Pro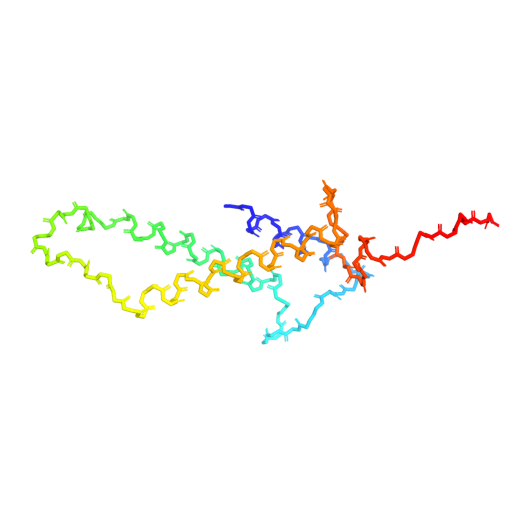tein AF-A0A4R3M9J5-F1 (af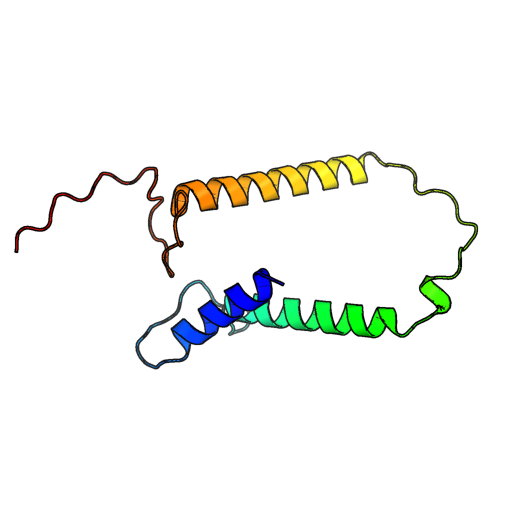db_monomer)

Foldseek 3Di:
DVQLVLLVVLCVQPVDPPSDHADDDDPNHHVSVVSNVVVVVVVVVVVVVVVDPVVVPPDPDDDDDCDPVNVVVVVVVVVVVVVVVVQVCQQAVPHDHDSHTPDRPNPDDDDDPDDD

Organism: NCBI:txid747076

Secondary structure (DSSP, 8-state):
-HHHHHHHHHHHHSSSTTS---S-EETTEEHHHHHHHHHHHHHHHHHHHHT-GGGGS----PPPP--HHHHHHHHHHHHHHHHHHHHHHHHHTTSPPPSS--S-TTTSPPPPP---

Sequence (116 aa):
MSGGTAALRQIALHVVPGTGTYGDTFLGLHFYSWAFIVFGLIIAGSALMLLFERQFEVAPGPRPRLTGLALVSFWLFALRALGNGLSTLAECELGLCPDNPTEYQLFAPTPAPASD

Solvent-accessible surface area (backbone atoms only — not comparable to full-atom values): 7237 Å² total; per-residue (Å²): 115,70,64,42,55,52,19,49,50,55,49,62,62,45,69,50,92,87,63,62,82,77,78,67,64,57,97,88,38,36,59,47,59,49,48,32,51,52,47,51,50,51,53,51,50,51,54,57,55,69,72,45,71,73,78,75,55,86,71,96,64,84,78,85,74,91,43,73,67,56,54,51,52,50,52,52,51,51,51,51,51,51,51,53,50,52,50,48,36,34,42,26,58,93,60,82,62,69,97,76,76,90,64,43,56,75,77,50,78,79,78,74,81,82,77,132

InterPro domains:
  IPR023380 DsbB-like superfamily [SSF158442] (3-50)

pLDDT: mean 84.13, std 11.46, range [44.66, 97.25]

Radius of gyration: 20.83 Å; Cα contacts (8 Å, |Δi|>4): 54; chains: 1; bounding box: 55×32×60 Å

Mean predicted aligned error: 9.82 Å

Structure (mmCIF, N/CA/C/O backbone):
data_AF-A0A4R3M9J5-F1
#
_entry.id   AF-A0A4R3M9J5-F1
#
loop_
_atom_site.group_PDB
_atom_site.id
_atom_site.type_symbol
_atom_site.label_atom_id
_atom_site.label_alt_id
_atom_site.label_comp_id
_atom_site.label_asym_id
_atom_site.label_entity_id
_atom_site.label_seq_id
_atom_site.pdbx_PDB_ins_code
_atom_site.Cartn_x
_atom_site.Cartn_y
_atom_site.Cartn_z
_atom_site.occupancy
_atom_site.B_iso_or_equiv
_atom_site.auth_seq_id
_atom_site.auth_comp_id
_atom_site.auth_asym_id
_atom_site.auth_atom_id
_atom_site.pdbx_PDB_model_num
ATOM 1 N N . MET A 1 1 ? -7.602 6.577 -2.585 1.00 58.94 1 MET A N 1
ATOM 2 C CA . MET A 1 1 ? -7.983 6.169 -3.960 1.00 58.94 1 MET A CA 1
ATOM 3 C C . MET A 1 1 ? -6.791 6.042 -4.911 1.00 58.94 1 MET A C 1
ATOM 5 O O . MET A 1 1 ? -6.911 5.314 -5.884 1.00 58.94 1 MET A O 1
ATOM 9 N N . SER A 1 2 ? -5.633 6.645 -4.609 1.00 79.25 2 SER A N 1
ATOM 10 C CA . SER A 1 2 ? -4.401 6.538 -5.414 1.00 79.25 2 SER A CA 1
ATOM 11 C C . SER A 1 2 ? -3.876 5.106 -5.617 1.00 79.25 2 SER A C 1
ATOM 13 O O . SER A 1 2 ? -3.318 4.800 -6.667 1.00 79.25 2 SER A O 1
ATOM 15 N N . GLY A 1 3 ? -4.076 4.207 -4.645 1.00 84.50 3 GLY A N 1
ATOM 16 C CA . GLY A 1 3 ? -3.603 2.820 -4.743 1.00 84.50 3 GLY A CA 1
ATOM 17 C C . GLY A 1 3 ? -4.314 1.990 -5.820 1.00 84.50 3 GLY A C 1
ATOM 18 O O . GLY A 1 3 ? -3.660 1.308 -6.603 1.00 84.50 3 GLY A O 1
ATOM 19 N N . GLY A 1 4 ? -5.644 2.096 -5.917 1.00 89.06 4 GLY A N 1
ATOM 20 C CA . GLY A 1 4 ? -6.419 1.378 -6.936 1.00 89.06 4 GLY A CA 1
ATOM 21 C C . GLY A 1 4 ? -6.102 1.852 -8.356 1.00 89.06 4 GLY A C 1
ATOM 22 O O . GLY A 1 4 ? -5.969 1.035 -9.262 1.00 89.06 4 GLY A O 1
ATOM 23 N N . THR A 1 5 ? -5.900 3.160 -8.545 1.00 90.19 5 THR A N 1
ATOM 24 C CA . THR A 1 5 ? -5.498 3.727 -9.840 1.00 90.19 5 THR A CA 1
ATOM 25 C C . THR A 1 5 ? -4.087 3.303 -10.247 1.00 90.19 5 THR A C 1
ATOM 27 O O . THR A 1 5 ? -3.859 3.012 -11.417 1.00 90.19 5 THR A O 1
ATOM 30 N N . ALA A 1 6 ? -3.151 3.211 -9.296 1.00 88.81 6 ALA A N 1
ATOM 31 C CA . ALA A 1 6 ? -1.797 2.723 -9.563 1.00 88.81 6 ALA A CA 1
ATOM 32 C C . ALA A 1 6 ? -1.795 1.239 -9.971 1.00 88.81 6 ALA A C 1
ATOM 34 O O . ALA A 1 6 ? -1.144 0.868 -10.947 1.00 88.81 6 ALA A O 1
ATOM 35 N N . ALA A 1 7 ? -2.582 0.408 -9.280 1.00 91.31 7 ALA A N 1
ATOM 36 C CA . ALA A 1 7 ? -2.764 -0.996 -9.636 1.00 91.31 7 ALA A CA 1
ATOM 37 C C . ALA A 1 7 ? -3.406 -1.154 -11.025 1.00 91.31 7 ALA A C 1
ATOM 39 O O . ALA A 1 7 ? -2.915 -1.920 -11.849 1.00 91.31 7 ALA A O 1
ATOM 40 N N . LEU A 1 8 ? -4.452 -0.376 -11.323 1.00 92.31 8 LEU A N 1
ATOM 41 C CA . LEU A 1 8 ? -5.111 -0.395 -12.630 1.00 92.31 8 LEU A CA 1
ATOM 42 C C . LEU A 1 8 ? -4.168 0.025 -13.766 1.00 92.31 8 LEU A C 1
ATOM 44 O O . LEU A 1 8 ? -4.188 -0.593 -14.826 1.00 92.31 8 LEU A O 1
ATOM 48 N N . ARG A 1 9 ? -3.314 1.033 -13.543 1.00 91.25 9 ARG A N 1
ATOM 49 C CA . ARG A 1 9 ? -2.271 1.426 -14.501 1.00 91.25 9 ARG A CA 1
ATOM 50 C C . ARG A 1 9 ? -1.332 0.259 -14.806 1.00 91.25 9 ARG A C 1
ATOM 52 O O . ARG A 1 9 ? -1.069 -0.006 -15.971 1.00 91.25 9 ARG A O 1
ATOM 59 N N . GLN A 1 10 ? -0.873 -0.457 -13.782 1.00 90.50 10 GLN A N 1
ATOM 60 C CA . GLN A 1 10 ? 0.002 -1.622 -13.953 1.00 90.50 10 GLN A CA 1
ATOM 61 C C . GLN A 1 10 ? -0.675 -2.768 -14.718 1.00 90.50 10 GLN A C 1
ATOM 63 O O . GLN A 1 10 ? -0.051 -3.361 -15.597 1.00 90.50 10 GLN A O 1
ATOM 68 N N . ILE A 1 11 ? -1.965 -3.024 -14.464 1.00 92.06 11 ILE A N 1
ATOM 69 C CA . ILE A 1 11 ? -2.761 -3.975 -15.261 1.00 92.06 11 ILE A CA 1
ATOM 70 C C . ILE A 1 11 ? -2.820 -3.522 -16.725 1.00 92.06 11 ILE A C 1
ATOM 72 O O . ILE A 1 11 ? -2.568 -4.316 -17.627 1.00 92.06 11 ILE A O 1
ATOM 76 N N . ALA A 1 12 ? -3.132 -2.247 -16.969 1.00 89.94 12 ALA A N 1
ATOM 77 C CA . ALA A 1 12 ? -3.273 -1.700 -18.316 1.00 89.94 12 ALA A CA 1
ATOM 78 C C . ALA A 1 12 ? -1.963 -1.744 -19.121 1.00 89.94 12 ALA A C 1
ATOM 80 O O . ALA A 1 12 ? -2.005 -1.929 -20.332 1.00 89.94 12 ALA A O 1
ATOM 81 N N . LEU A 1 13 ? -0.808 -1.618 -18.463 1.00 88.44 13 LEU A N 1
ATOM 82 C CA . LEU A 1 13 ? 0.503 -1.729 -19.110 1.00 88.44 13 LEU A CA 1
ATOM 83 C C . LEU A 1 13 ? 0.839 -3.159 -19.553 1.00 88.44 13 LEU A C 1
ATOM 85 O O . LEU A 1 13 ? 1.549 -3.330 -20.537 1.00 88.44 13 LEU A O 1
ATOM 89 N N . HIS A 1 14 ? 0.307 -4.173 -18.867 1.00 87.12 14 HIS A N 1
ATOM 90 C CA . HIS A 1 14 ? 0.625 -5.583 -19.119 1.00 87.12 14 HIS A CA 1
ATOM 91 C C . HIS A 1 14 ? -0.522 -6.374 -19.771 1.00 87.12 14 HIS A C 1
ATOM 93 O O . HIS A 1 14 ? -0.458 -7.596 -19.875 1.00 87.12 14 HIS A O 1
ATOM 99 N N . VAL A 1 15 ? -1.584 -5.694 -20.221 1.00 87.12 15 VAL A N 1
ATOM 100 C CA . VAL A 1 15 ? -2.703 -6.331 -20.939 1.00 87.12 15 VAL A CA 1
ATOM 101 C C . VAL A 1 15 ? -2.389 -6.563 -22.422 1.00 87.12 15 VAL A C 1
ATOM 103 O O . VAL A 1 15 ? -2.995 -7.425 -23.058 1.00 87.12 15 VAL A O 1
ATOM 106 N N . VAL A 1 16 ? -1.461 -5.784 -22.988 1.00 84.50 16 VAL A N 1
ATOM 107 C CA . VAL A 1 16 ? -1.100 -5.856 -24.408 1.00 84.50 16 VAL A CA 1
ATOM 108 C C . VAL A 1 16 ? -0.147 -7.038 -24.634 1.00 84.50 16 VAL A C 1
ATOM 110 O O . VAL A 1 16 ? 0.868 -7.150 -23.949 1.00 84.50 16 VAL A O 1
ATOM 113 N N . PRO A 1 17 ? -0.419 -7.931 -25.602 1.00 74.38 17 PRO A N 1
ATOM 114 C CA . PRO A 1 17 ? 0.464 -9.060 -25.873 1.00 74.38 17 PRO A CA 1
ATOM 115 C C . PRO A 1 17 ? 1.857 -8.580 -26.307 1.00 74.38 17 PRO A C 1
ATOM 117 O O . PRO A 1 17 ? 1.987 -7.759 -27.211 1.00 74.38 17 PRO A O 1
ATOM 120 N N . GLY A 1 18 ? 2.899 -9.116 -25.664 1.00 75.38 18 GLY A N 1
ATOM 121 C CA . GLY A 1 18 ? 4.304 -8.793 -25.949 1.00 75.38 18 GLY A CA 1
ATOM 122 C C . GLY A 1 18 ? 4.983 -7.850 -24.948 1.00 75.38 18 GLY A C 1
ATOM 123 O O . GLY A 1 18 ? 6.199 -7.706 -25.010 1.00 75.38 18 GLY A O 1
ATOM 124 N N . THR A 1 19 ? 4.254 -7.264 -23.991 1.00 76.75 19 THR A N 1
ATOM 125 C CA . THR A 1 19 ? 4.826 -6.370 -22.960 1.00 76.75 19 THR A CA 1
ATOM 126 C C . THR A 1 19 ? 5.439 -7.110 -21.764 1.00 76.75 19 THR A C 1
ATOM 128 O O . THR A 1 19 ? 6.031 -6.484 -20.890 1.00 76.75 19 THR A O 1
ATOM 131 N N . GLY A 1 20 ? 5.310 -8.440 -21.710 1.00 83.31 20 GLY A N 1
ATOM 132 C CA . GLY A 1 20 ? 5.805 -9.262 -20.604 1.00 83.31 20 GLY A CA 1
ATOM 133 C C . GLY A 1 20 ? 4.976 -9.108 -19.326 1.00 83.31 20 GLY A C 1
ATOM 134 O O . GLY A 1 20 ? 3.802 -8.748 -19.377 1.00 83.31 20 GLY A O 1
ATOM 135 N N . THR A 1 21 ? 5.582 -9.413 -18.178 1.00 84.81 21 THR A N 1
ATOM 136 C CA . THR A 1 21 ? 4.962 -9.300 -16.849 1.00 84.81 21 THR A CA 1
ATOM 137 C C . THR A 1 21 ? 5.991 -8.858 -15.817 1.00 84.81 21 THR A C 1
ATOM 139 O O . THR A 1 21 ? 7.143 -9.285 -15.894 1.00 84.81 21 THR A O 1
ATOM 142 N N . TYR A 1 22 ? 5.566 -8.090 -14.815 1.00 83.50 22 TYR A N 1
ATOM 143 C CA . TYR A 1 22 ? 6.420 -7.665 -13.707 1.00 83.50 22 TYR A CA 1
ATOM 144 C C . TYR A 1 22 ? 6.013 -8.299 -12.372 1.00 83.50 22 TYR A C 1
ATOM 146 O O . TYR A 1 22 ? 4.838 -8.282 -11.989 1.00 83.50 22 TYR A O 1
ATOM 154 N N . GLY A 1 23 ? 7.012 -8.823 -11.657 1.00 83.94 23 GLY A N 1
ATOM 155 C CA . GLY A 1 23 ? 6.868 -9.459 -10.349 1.00 83.94 23 GLY A CA 1
ATOM 156 C C . GLY A 1 23 ? 6.296 -10.879 -10.390 1.00 83.94 23 GLY A C 1
ATOM 157 O O . GLY A 1 23 ? 5.696 -11.313 -11.375 1.00 83.94 23 GLY A O 1
ATOM 158 N N . ASP A 1 24 ? 6.466 -11.596 -9.280 1.00 88.19 24 ASP A N 1
ATOM 159 C CA . ASP A 1 24 ? 5.969 -12.963 -9.137 1.00 88.19 24 ASP A CA 1
ATOM 160 C C . ASP A 1 24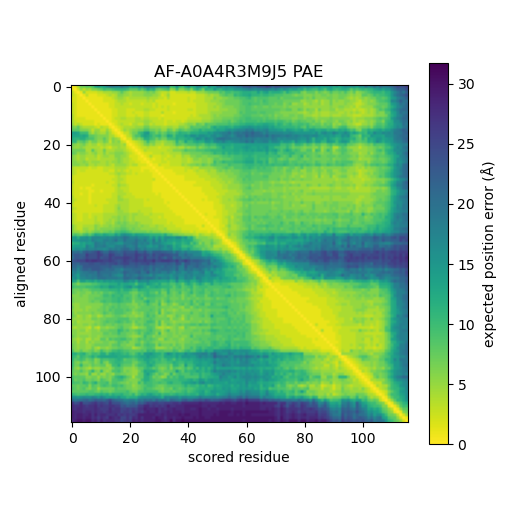 ? 4.439 -13.032 -9.092 1.00 88.19 24 ASP A C 1
ATOM 162 O O . ASP A 1 24 ? 3.730 -12.069 -8.768 1.00 88.19 24 ASP A O 1
ATOM 166 N N . THR A 1 25 ? 3.925 -14.219 -9.409 1.00 91.44 25 THR A N 1
ATOM 167 C CA . THR A 1 25 ? 2.503 -14.527 -9.281 1.00 91.44 25 THR A CA 1
ATOM 168 C C . THR A 1 25 ? 2.213 -15.184 -7.940 1.00 91.44 25 THR A C 1
ATOM 170 O O . THR A 1 25 ? 2.964 -16.020 -7.441 1.00 91.44 25 THR A O 1
ATOM 173 N N . PHE A 1 26 ? 1.068 -14.836 -7.369 1.00 92.12 26 PHE A N 1
ATOM 174 C CA . PHE A 1 26 ? 0.488 -15.511 -6.223 1.00 92.12 26 PHE A CA 1
ATOM 175 C C . PHE A 1 26 ? -0.869 -16.075 -6.639 1.00 92.12 26 PHE A C 1
ATOM 177 O O . PHE A 1 26 ? -1.733 -15.338 -7.113 1.00 92.12 26 PHE A O 1
ATOM 184 N N . LEU A 1 27 ? -1.051 -17.392 -6.503 1.00 92.56 27 LEU A N 1
ATOM 185 C CA . LEU A 1 27 ? -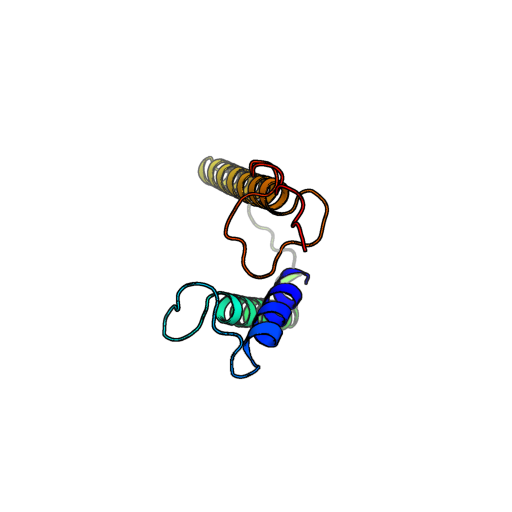2.268 -18.097 -6.938 1.00 92.56 27 LEU A CA 1
ATOM 186 C C . LEU A 1 27 ? -2.646 -17.818 -8.411 1.00 92.56 27 LEU A C 1
ATOM 188 O O . LEU A 1 27 ? -3.819 -17.696 -8.749 1.00 92.56 27 LEU A O 1
ATOM 192 N N . GLY A 1 28 ? -1.643 -17.690 -9.286 1.00 90.88 28 GLY A N 1
ATOM 193 C CA . GLY A 1 28 ? -1.841 -17.461 -10.722 1.00 90.88 28 GLY A CA 1
ATOM 194 C C . GLY A 1 28 ? -2.141 -16.013 -11.127 1.00 90.88 28 GLY A C 1
ATOM 195 O O . GLY A 1 28 ? -2.353 -15.759 -12.308 1.00 90.88 28 GLY A O 1
ATOM 196 N N . LEU A 1 29 ? -2.133 -15.057 -10.190 1.00 90.88 29 LEU A N 1
ATOM 197 C CA . LEU A 1 29 ? -2.293 -13.626 -10.473 1.00 90.88 29 LEU A CA 1
ATOM 198 C C . LEU A 1 29 ? -1.092 -12.833 -9.954 1.00 90.88 29 LEU A C 1
ATOM 200 O O . LEU A 1 29 ? -0.579 -13.105 -8.870 1.00 90.88 29 LEU A O 1
ATOM 204 N N . HIS A 1 30 ? -0.662 -11.816 -10.697 1.00 92.56 30 HIS A N 1
ATOM 205 C CA . HIS A 1 30 ? 0.377 -10.896 -10.229 1.00 92.56 30 HIS A CA 1
ATOM 206 C C . HIS A 1 30 ? -0.117 -10.029 -9.064 1.00 92.56 30 HIS A C 1
ATOM 208 O O . HIS A 1 30 ? -1.315 -9.761 -8.916 1.00 92.56 30 HIS A O 1
ATOM 214 N N . PHE A 1 31 ? 0.818 -9.535 -8.251 1.00 91.69 31 PHE A N 1
ATOM 215 C CA . PHE A 1 31 ? 0.499 -8.705 -7.086 1.00 91.69 31 PHE A CA 1
ATOM 216 C C . PHE A 1 31 ? -0.255 -7.415 -7.429 1.00 91.69 31 PHE A C 1
ATOM 218 O O . PHE A 1 31 ? -1.097 -6.990 -6.641 1.00 91.69 31 PHE A O 1
ATOM 225 N N . TYR A 1 32 ? -0.026 -6.818 -8.603 1.00 91.25 32 TYR A N 1
ATOM 226 C CA . TYR A 1 32 ? -0.787 -5.642 -9.037 1.00 91.25 32 TYR A CA 1
ATOM 227 C C . TYR A 1 32 ? -2.277 -5.968 -9.267 1.00 91.25 32 TYR A C 1
ATOM 229 O O . TYR A 1 32 ? -3.144 -5.161 -8.929 1.00 91.25 32 TYR A O 1
ATOM 237 N N . SER A 1 33 ? -2.603 -7.174 -9.745 1.00 93.38 33 SER A N 1
ATOM 238 C CA . SER A 1 33 ? -3.988 -7.639 -9.901 1.00 93.38 33 SER A CA 1
ATOM 239 C C . SER A 1 33 ? -4.635 -7.907 -8.546 1.00 93.38 33 SER A C 1
ATOM 241 O O . SER A 1 33 ? -5.765 -7.485 -8.298 1.00 93.38 33 SER A O 1
ATOM 243 N N . TRP A 1 34 ? -3.899 -8.537 -7.628 1.00 95.50 34 TRP A N 1
ATOM 244 C CA . TRP A 1 34 ? -4.353 -8.723 -6.249 1.00 95.50 34 TRP A CA 1
ATOM 245 C C . TRP A 1 34 ? -4.609 -7.399 -5.536 1.00 95.50 34 TRP A C 1
ATOM 247 O O . TRP A 1 34 ? -5.644 -7.249 -4.889 1.00 95.50 34 TRP A O 1
ATOM 257 N N . ALA A 1 35 ? -3.713 -6.422 -5.685 1.00 92.88 35 ALA A N 1
ATOM 258 C CA . ALA A 1 35 ? -3.887 -5.095 -5.110 1.00 92.88 35 ALA A CA 1
ATOM 259 C C . ALA A 1 35 ? -5.190 -4.449 -5.601 1.00 92.88 35 ALA A C 1
ATOM 261 O O . ALA A 1 35 ? -5.960 -3.933 -4.789 1.00 92.88 35 ALA A O 1
ATOM 262 N N . PHE A 1 36 ? -5.483 -4.535 -6.903 1.00 94.31 36 PHE A N 1
ATOM 263 C CA . PHE A 1 36 ? -6.728 -4.016 -7.469 1.00 94.31 36 PHE A CA 1
ATOM 264 C C . PHE A 1 36 ? -7.973 -4.700 -6.877 1.00 94.31 36 PHE A C 1
ATOM 266 O O . PHE A 1 36 ? -8.905 -4.013 -6.455 1.00 94.31 36 PHE A O 1
ATOM 273 N N . ILE A 1 37 ? -7.964 -6.033 -6.766 1.00 95.38 37 ILE A N 1
ATOM 274 C CA . ILE A 1 37 ? -9.061 -6.808 -6.161 1.00 95.38 37 ILE A CA 1
ATOM 275 C C . ILE A 1 37 ? -9.277 -6.399 -4.700 1.00 95.38 37 ILE A C 1
ATOM 277 O O . ILE A 1 37 ? -10.402 -6.095 -4.306 1.00 95.38 37 ILE A O 1
ATOM 281 N N . VAL A 1 38 ? -8.212 -6.350 -3.897 1.00 95.50 38 VAL A N 1
ATOM 282 C CA . VAL A 1 38 ? -8.294 -6.002 -2.470 1.00 95.50 38 VAL A CA 1
ATOM 283 C C . VAL A 1 38 ? -8.815 -4.578 -2.280 1.00 95.50 38 VAL A C 1
ATOM 285 O O . VAL A 1 38 ? -9.690 -4.367 -1.442 1.00 95.50 38 VAL A O 1
ATOM 288 N N . PHE A 1 39 ? -8.360 -3.606 -3.080 1.00 94.19 39 PHE A N 1
ATOM 289 C CA . PHE A 1 39 ? -8.925 -2.254 -3.042 1.00 94.19 39 PHE A CA 1
ATOM 290 C C . PHE A 1 39 ? -10.422 -2.249 -3.366 1.00 94.19 39 PHE A C 1
ATOM 292 O O . PHE A 1 39 ? -11.185 -1.586 -2.662 1.00 94.19 39 PHE A O 1
ATOM 299 N N . GLY A 1 40 ? -10.854 -3.009 -4.376 1.00 94.81 40 GLY A N 1
ATOM 300 C CA . GLY A 1 40 ? -12.269 -3.167 -4.711 1.00 94.81 40 GLY A CA 1
ATOM 301 C C . GLY A 1 40 ? -13.088 -3.753 -3.558 1.00 94.81 40 GLY A C 1
ATOM 302 O O . GLY A 1 40 ? -14.133 -3.205 -3.207 1.00 94.81 40 GLY A O 1
ATOM 303 N N . LEU A 1 41 ? -12.588 -4.812 -2.914 1.00 96.25 41 LEU A N 1
ATOM 304 C CA . LEU A 1 41 ? -13.243 -5.447 -1.765 1.00 96.25 41 LEU A CA 1
ATOM 305 C C . LEU A 1 41 ? -13.340 -4.510 -0.558 1.00 96.25 41 LEU A C 1
ATOM 307 O O . LEU A 1 41 ? -14.381 -4.477 0.092 1.00 96.25 41 LEU A O 1
ATOM 311 N N . ILE A 1 42 ? -12.296 -3.727 -0.271 1.00 94.81 42 ILE A N 1
ATOM 312 C CA . ILE A 1 42 ? -12.320 -2.736 0.813 1.00 94.81 42 ILE A CA 1
ATOM 313 C C . ILE A 1 42 ? -13.383 -1.674 0.530 1.00 94.81 42 ILE A C 1
ATOM 315 O O . ILE A 1 42 ? -14.185 -1.385 1.411 1.00 94.81 42 ILE A O 1
ATOM 319 N N . ILE A 1 43 ? -13.434 -1.126 -0.689 1.00 93.12 43 ILE A N 1
ATOM 320 C CA . ILE A 1 43 ? -14.437 -0.117 -1.066 1.00 93.12 43 ILE A CA 1
ATOM 321 C C . ILE A 1 43 ? -15.849 -0.690 -0.931 1.00 93.12 43 ILE A C 1
ATOM 323 O O . ILE A 1 43 ? -16.702 -0.060 -0.308 1.00 93.12 43 ILE A O 1
ATOM 327 N N . ALA A 1 44 ? -16.090 -1.888 -1.467 1.00 95.12 44 ALA A N 1
ATOM 328 C CA . ALA A 1 44 ? -17.385 -2.552 -1.372 1.00 95.12 44 ALA A CA 1
ATOM 329 C C . ALA A 1 44 ? -17.771 -2.845 0.086 1.00 95.12 44 ALA A C 1
ATOM 331 O O . ALA A 1 44 ? -18.900 -2.580 0.491 1.00 95.12 44 ALA A O 1
ATOM 332 N N . GLY A 1 45 ? -16.827 -3.333 0.894 1.00 93.94 45 GLY A N 1
ATOM 333 C CA . GLY A 1 45 ? -17.027 -3.603 2.315 1.00 93.94 45 GLY A CA 1
ATOM 334 C C . GLY A 1 45 ? -17.312 -2.338 3.121 1.00 93.94 45 GLY A C 1
ATOM 335 O O . GLY A 1 45 ? -18.229 -2.333 3.936 1.00 93.94 45 GLY A O 1
ATOM 336 N N . SER A 1 46 ? -16.588 -1.244 2.867 1.00 92.44 46 SER A N 1
ATOM 337 C CA . SER A 1 46 ? -16.852 0.060 3.486 1.00 92.44 46 SER A CA 1
ATOM 338 C C . SER A 1 46 ? -18.212 0.618 3.070 1.00 92.44 46 SER A C 1
ATOM 340 O O . SER A 1 46 ? -18.955 1.087 3.926 1.00 92.44 46 SER A O 1
ATOM 342 N N . ALA A 1 47 ? -18.571 0.527 1.786 1.00 93.19 47 ALA A N 1
ATOM 343 C CA . ALA A 1 47 ? -19.882 0.946 1.297 1.00 93.19 47 ALA A CA 1
ATOM 344 C C . ALA A 1 47 ? -21.007 0.143 1.962 1.00 93.19 47 ALA A C 1
ATOM 346 O O . ALA A 1 47 ? -21.974 0.731 2.432 1.00 93.19 47 ALA A O 1
ATOM 347 N N . LEU A 1 48 ? -20.849 -1.180 2.072 1.00 93.44 48 LEU A N 1
ATOM 348 C CA . LEU A 1 48 ? -21.798 -2.049 2.764 1.00 93.44 48 LEU A CA 1
ATOM 349 C C . LEU A 1 48 ? -21.889 -1.714 4.255 1.00 93.44 48 LEU A C 1
ATOM 351 O O . LEU A 1 48 ? -22.992 -1.636 4.785 1.00 93.44 48 LEU A O 1
ATOM 355 N N . MET A 1 49 ? -20.756 -1.486 4.928 1.00 89.25 49 MET A N 1
ATOM 356 C CA . MET A 1 49 ? -20.756 -1.070 6.329 1.00 89.25 49 MET A CA 1
ATOM 357 C C . MET A 1 49 ? -21.545 0.221 6.517 1.00 89.25 49 MET A C 1
ATOM 359 O O . MET A 1 49 ? -22.369 0.273 7.420 1.00 89.25 49 MET A O 1
ATOM 363 N N . LEU A 1 50 ? -21.375 1.218 5.645 1.00 88.81 50 LEU A N 1
ATOM 364 C CA . LEU A 1 50 ? -22.088 2.500 5.713 1.00 88.81 50 LEU A CA 1
ATOM 365 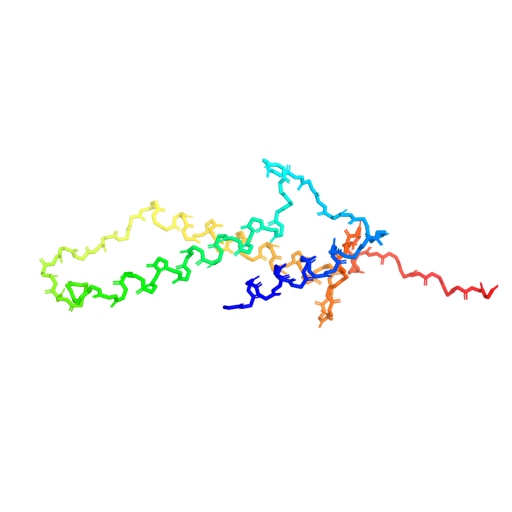C C . LEU A 1 50 ? -23.615 2.388 5.562 1.00 88.81 50 LEU A C 1
ATOM 367 O O . LEU A 1 50 ? -24.317 3.302 5.984 1.00 88.81 50 LEU A O 1
ATOM 371 N N . LEU A 1 51 ? -24.145 1.281 5.030 1.00 89.12 51 LEU A N 1
ATOM 372 C CA . LEU A 1 51 ? -25.594 1.048 4.952 1.00 89.12 51 LEU A CA 1
ATOM 373 C C . LEU A 1 51 ? -26.231 0.720 6.316 1.00 89.12 51 LEU A C 1
ATOM 375 O O . LEU A 1 51 ? -27.454 0.739 6.437 1.00 89.12 51 LEU A O 1
ATOM 379 N N . PHE A 1 52 ? -25.437 0.415 7.347 1.00 86.12 52 PHE A N 1
ATOM 380 C CA . PHE A 1 52 ? -25.944 0.078 8.678 1.00 86.12 52 PHE A CA 1
ATOM 381 C C . PHE A 1 52 ? -25.941 1.294 9.615 1.00 86.12 52 PHE A C 1
ATOM 383 O O . PHE A 1 52 ? -24.903 1.684 10.141 1.00 86.12 52 PHE A O 1
ATOM 390 N N . GLU A 1 53 ? -27.108 1.860 9.920 1.00 73.56 53 GLU A N 1
ATOM 391 C CA . GLU A 1 53 ? -27.221 3.059 10.776 1.00 73.56 53 GLU A CA 1
ATOM 392 C C . GLU A 1 53 ? -26.775 2.835 12.235 1.00 73.56 53 GLU A C 1
ATOM 394 O O . GLU A 1 53 ? -26.289 3.756 12.891 1.00 73.56 53 GLU A O 1
ATOM 399 N N . ARG A 1 54 ? -26.832 1.587 12.725 1.00 73.50 54 ARG A N 1
ATOM 400 C CA . ARG A 1 54 ? -26.419 1.202 14.091 1.00 73.50 54 ARG A CA 1
ATOM 401 C C . ARG A 1 54 ? -24.964 1.531 14.442 1.00 73.50 54 ARG A C 1
ATOM 403 O O . ARG A 1 54 ? -24.627 1.565 15.619 1.00 73.50 54 ARG A O 1
ATOM 410 N N . GLN A 1 55 ? -24.090 1.756 13.461 1.00 67.81 55 GLN A N 1
ATOM 411 C CA . GLN A 1 55 ? -22.695 2.135 13.723 1.00 67.81 55 GLN A CA 1
ATOM 412 C C . GLN A 1 55 ? -22.546 3.570 14.254 1.00 67.81 55 GLN A C 1
ATOM 414 O O . GLN A 1 55 ? -21.516 3.900 14.837 1.00 67.81 55 GLN A O 1
ATOM 419 N N . PHE A 1 56 ? -23.553 4.420 14.032 1.00 71.62 56 PHE A N 1
ATOM 420 C CA . PHE A 1 56 ? -23.569 5.811 14.485 1.00 71.62 56 PHE A CA 1
ATOM 421 C C . PHE A 1 56 ? -24.229 5.973 15.859 1.00 71.62 56 PHE A C 1
ATOM 423 O O . PHE A 1 56 ? -24.197 7.062 16.432 1.00 71.62 56 PHE A O 1
ATOM 430 N N . GLU A 1 57 ? -24.812 4.905 16.412 1.00 79.25 57 GLU A N 1
ATOM 431 C CA . GLU A 1 57 ? -25.329 4.920 17.775 1.00 79.25 57 GLU A CA 1
ATOM 432 C C . GLU A 1 57 ? -24.163 5.035 18.760 1.00 79.25 57 GLU A C 1
ATOM 434 O O . GLU A 1 57 ? -23.257 4.197 18.801 1.00 79.25 57 GLU A O 1
ATOM 439 N N . VAL A 1 58 ? -24.178 6.094 19.573 1.00 69.38 58 VAL A N 1
ATOM 440 C CA . VAL A 1 58 ? -23.182 6.303 20.625 1.00 69.38 58 VAL A CA 1
ATOM 441 C C . VAL A 1 58 ? -23.417 5.265 21.718 1.00 69.38 58 VAL A C 1
ATOM 443 O O . VAL A 1 58 ? -24.187 5.475 22.654 1.00 69.38 58 VAL A O 1
ATOM 446 N N . ALA A 1 59 ? -22.751 4.121 21.598 1.00 68.75 59 ALA A N 1
ATOM 447 C CA . ALA A 1 59 ? -22.738 3.117 22.645 1.00 68.75 59 ALA A CA 1
ATOM 448 C C . ALA A 1 59 ? -21.919 3.639 23.845 1.00 68.75 59 ALA A C 1
ATOM 450 O O . ALA A 1 59 ? -20.753 4.014 23.670 1.00 68.75 59 ALA A O 1
ATOM 451 N N . PRO A 1 60 ? -22.469 3.652 25.074 1.00 64.81 60 PRO A N 1
ATOM 452 C CA . PRO A 1 60 ? -21.693 3.932 26.276 1.00 64.81 60 PRO A CA 1
ATOM 453 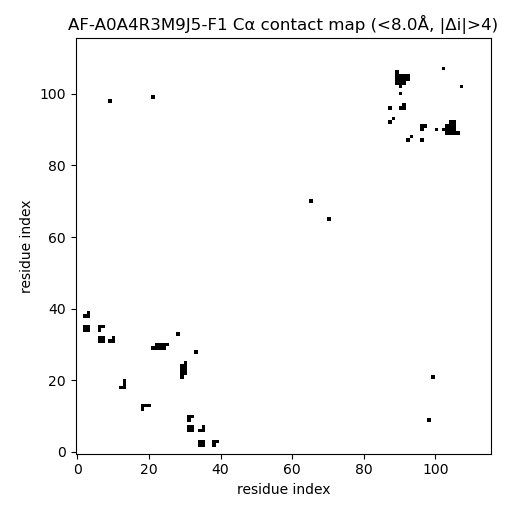C C . PRO A 1 60 ? -20.758 2.745 26.548 1.00 64.81 60 PRO A C 1
ATOM 455 O O . PRO A 1 60 ? -21.103 1.794 27.243 1.00 64.81 60 PRO A O 1
ATOM 458 N N . GLY A 1 61 ? -19.576 2.773 25.936 1.00 68.00 61 GLY A N 1
ATOM 459 C CA . GLY A 1 61 ? -18.540 1.753 26.068 1.00 68.00 61 GLY A CA 1
ATOM 460 C C . GLY A 1 61 ? -17.312 2.270 26.827 1.00 68.00 61 GLY A C 1
ATOM 461 O O . GLY A 1 61 ? -17.020 3.470 26.786 1.00 68.00 61 GLY A O 1
ATOM 462 N N . PRO A 1 62 ? -16.552 1.394 27.511 1.00 69.69 62 PRO A N 1
ATOM 463 C CA . PRO A 1 62 ? -15.258 1.758 28.076 1.00 69.69 62 PRO A CA 1
ATOM 464 C C . PRO A 1 62 ? -14.360 2.373 26.999 1.00 69.69 62 PRO A C 1
ATOM 466 O O . PRO A 1 62 ? -14.216 1.813 25.912 1.00 69.69 62 PRO A O 1
ATOM 469 N N . ARG A 1 63 ? -13.729 3.516 27.301 1.00 72.19 63 ARG A N 1
ATOM 470 C CA . ARG A 1 63 ? -12.751 4.115 26.384 1.00 72.19 63 ARG A CA 1
ATOM 471 C C . ARG A 1 63 ? -11.617 3.110 2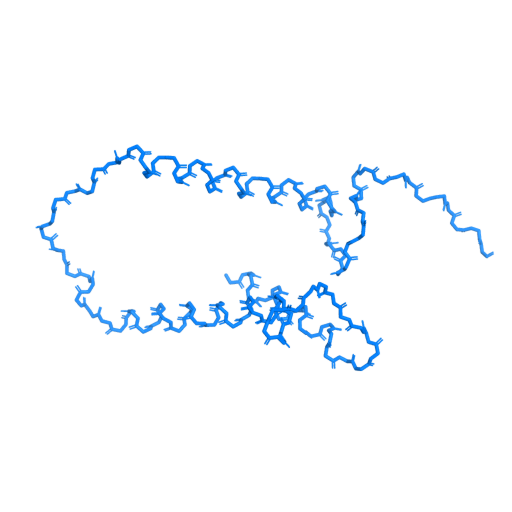6.144 1.00 72.19 63 ARG A C 1
ATOM 473 O O . ARG A 1 63 ? -11.082 2.585 27.129 1.00 72.19 63 ARG A O 1
ATOM 480 N N . PRO A 1 64 ? -11.229 2.846 24.885 1.00 73.00 64 PRO A N 1
ATOM 481 C CA . PRO A 1 64 ? -10.122 1.947 24.601 1.00 73.00 64 PRO A CA 1
ATOM 482 C C . PRO A 1 64 ? -8.859 2.477 25.287 1.00 73.00 64 PRO A C 1
ATOM 484 O O . PRO A 1 64 ? -8.489 3.641 25.130 1.00 73.00 64 PRO A O 1
ATOM 487 N N . ARG A 1 65 ? -8.216 1.634 26.103 1.00 80.00 65 ARG A N 1
ATOM 488 C CA . ARG A 1 65 ? -6.941 1.972 26.742 1.00 80.00 65 ARG A CA 1
ATOM 489 C C . ARG A 1 65 ? -5.819 1.728 25.744 1.00 80.00 65 ARG A C 1
ATOM 491 O O . ARG A 1 65 ? -5.772 0.670 25.120 1.00 80.00 65 ARG A O 1
ATOM 498 N N . LEU A 1 66 ? -4.909 2.690 25.622 1.00 78.50 66 LEU A N 1
ATOM 499 C CA . LEU A 1 66 ? -3.717 2.541 24.797 1.00 78.50 66 LEU A CA 1
ATOM 500 C C . LEU A 1 66 ? -2.822 1.462 25.425 1.00 78.50 66 LEU A C 1
ATOM 502 O O . LEU A 1 66 ? -2.209 1.675 26.469 1.00 78.50 66 LEU A O 1
ATOM 506 N N . THR A 1 67 ? -2.812 0.274 24.831 1.00 87.50 67 THR A N 1
ATOM 507 C CA . THR A 1 67 ? -1.979 -0.846 25.279 1.00 87.50 67 THR A CA 1
ATOM 508 C C . THR A 1 67 ? -0.581 -0.744 24.678 1.00 87.50 67 THR A C 1
ATOM 510 O O . THR A 1 67 ? -0.394 -0.173 23.602 1.00 87.50 67 THR A O 1
ATOM 513 N N . GLY A 1 68 ? 0.413 -1.352 25.337 1.00 90.81 68 GLY A N 1
ATOM 514 C CA . GLY A 1 68 ? 1.771 -1.447 24.786 1.00 90.81 68 GLY A CA 1
ATOM 515 C C . GLY A 1 68 ? 1.793 -2.078 23.388 1.00 90.81 68 GLY A C 1
ATOM 516 O O . GLY A 1 68 ? 2.513 -1.611 22.513 1.00 90.81 68 GLY A O 1
ATOM 517 N N . LEU A 1 69 ? 0.919 -3.061 23.137 1.00 91.75 69 LEU A N 1
ATOM 518 C CA . LEU A 1 69 ? 0.747 -3.675 21.818 1.00 91.75 69 LEU A CA 1
ATOM 519 C C . LEU A 1 69 ? 0.273 -2.677 20.751 1.00 91.75 69 LEU A C 1
ATOM 521 O O . LEU A 1 69 ? 0.786 -2.695 19.632 1.00 91.75 69 LEU A O 1
ATOM 525 N N . ALA A 1 70 ? -0.689 -1.810 21.081 1.00 90.62 70 ALA A N 1
ATOM 526 C CA . ALA A 1 70 ? -1.180 -0.793 20.154 1.00 90.62 70 ALA A CA 1
ATOM 527 C C . ALA A 1 70 ? -0.068 0.200 19.788 1.00 90.62 70 ALA A C 1
ATOM 529 O O . ALA A 1 70 ? 0.107 0.527 18.615 1.00 90.62 70 ALA A O 1
ATOM 530 N N . LEU A 1 71 ? 0.732 0.614 20.776 1.00 92.75 71 LEU A N 1
ATOM 531 C CA . LEU A 1 71 ? 1.856 1.522 20.560 1.00 92.75 71 LEU A CA 1
ATOM 532 C C . LEU A 1 71 ? 2.953 0.884 19.693 1.00 92.75 71 LEU A C 1
ATOM 534 O O . LEU A 1 71 ? 3.444 1.517 18.762 1.00 92.75 71 LEU A O 1
ATOM 538 N N . VAL A 1 72 ? 3.300 -0.381 19.950 1.00 96.06 72 VAL A N 1
ATOM 539 C CA . VAL A 1 72 ? 4.274 -1.132 19.139 1.00 96.06 72 VAL A CA 1
ATOM 540 C C . VAL A 1 72 ? 3.778 -1.291 17.704 1.00 96.06 72 VAL A C 1
ATOM 542 O O . VAL A 1 72 ? 4.524 -1.031 16.764 1.00 96.06 72 VAL A O 1
ATOM 545 N N . SER A 1 73 ? 2.512 -1.665 17.525 1.00 94.38 73 SER A N 1
ATOM 546 C CA . SER A 1 73 ? 1.912 -1.847 16.198 1.00 94.38 73 SER A CA 1
ATOM 547 C C . SER A 1 73 ? 1.915 -0.544 15.397 1.00 94.38 73 SER A C 1
ATOM 549 O O . SER A 1 73 ? 2.269 -0.544 14.219 1.00 94.38 73 SER A O 1
ATOM 551 N N . PHE A 1 74 ? 1.586 0.577 16.047 1.00 94.31 74 PHE A N 1
ATOM 552 C CA . PHE A 1 74 ? 1.654 1.905 15.446 1.00 94.31 74 PHE A CA 1
ATOM 553 C C . PHE A 1 74 ? 3.072 2.254 14.984 1.00 94.31 74 PHE A C 1
ATOM 555 O O . PHE A 1 74 ? 3.260 2.638 13.831 1.00 94.31 74 PHE A O 1
ATOM 562 N N . TRP A 1 75 ? 4.078 2.072 15.844 1.00 96.69 75 TRP A N 1
ATOM 563 C CA . TRP A 1 75 ? 5.465 2.380 15.489 1.00 96.69 75 TRP A CA 1
ATOM 564 C C . TRP A 1 75 ? 6.014 1.476 14.390 1.00 96.69 75 TRP A C 1
ATOM 566 O O . TRP A 1 75 ? 6.694 1.964 13.491 1.00 96.69 75 TRP A O 1
ATOM 576 N N . LEU A 1 76 ? 5.688 0.183 14.410 1.00 96.56 76 LEU A N 1
ATOM 577 C CA . LEU A 1 76 ? 6.072 -0.742 13.344 1.00 96.56 76 LEU A CA 1
ATOM 578 C C . LEU A 1 76 ? 5.446 -0.348 12.004 1.00 96.56 76 LEU A C 1
ATOM 580 O O . LEU A 1 76 ? 6.134 -0.345 10.983 1.00 96.56 76 LEU A O 1
ATOM 584 N N . PHE A 1 77 ? 4.161 0.012 12.002 1.00 95.19 77 PHE A N 1
ATOM 585 C CA . PHE A 1 77 ? 3.486 0.506 10.807 1.00 95.19 77 PHE A CA 1
ATOM 586 C C . PHE A 1 77 ? 4.118 1.807 10.304 1.00 95.19 77 PHE A C 1
ATOM 588 O O . PHE A 1 77 ? 4.432 1.908 9.121 1.00 95.19 77 PHE A O 1
ATOM 595 N N . ALA A 1 78 ? 4.366 2.769 11.197 1.00 95.81 78 ALA A N 1
ATOM 596 C CA . ALA A 1 78 ? 4.986 4.045 10.857 1.00 95.81 78 ALA A CA 1
ATOM 597 C C . ALA A 1 78 ? 6.388 3.852 10.263 1.00 95.81 78 ALA A C 1
ATOM 599 O O . ALA A 1 78 ? 6.690 4.405 9.209 1.00 95.81 78 ALA A O 1
ATOM 600 N N . LEU A 1 79 ? 7.220 3.010 10.881 1.00 97.25 79 LEU A N 1
ATOM 601 C CA . LEU A 1 79 ? 8.556 2.690 10.382 1.00 97.25 79 LEU A CA 1
ATOM 602 C C . LEU A 1 79 ? 8.498 2.012 9.011 1.00 97.25 79 LEU A C 1
ATOM 604 O O . LEU A 1 79 ? 9.274 2.354 8.121 1.00 97.25 79 LEU A O 1
ATOM 608 N N . ARG A 1 80 ? 7.553 1.089 8.803 1.00 95.56 80 ARG A N 1
ATOM 609 C CA . ARG A 1 80 ? 7.368 0.432 7.507 1.00 95.56 80 ARG A CA 1
ATOM 610 C C . ARG A 1 80 ? 6.890 1.414 6.438 1.00 95.56 80 ARG A C 1
ATOM 612 O O . ARG A 1 80 ? 7.408 1.374 5.327 1.00 95.56 80 ARG A O 1
ATOM 619 N N . ALA A 1 81 ? 5.957 2.305 6.761 1.00 93.88 81 ALA A N 1
ATOM 620 C CA . ALA A 1 81 ? 5.488 3.341 5.845 1.00 93.88 81 ALA A CA 1
ATOM 621 C C . ALA A 1 81 ? 6.619 4.308 5.458 1.00 93.88 81 ALA A C 1
ATOM 623 O O . ALA A 1 81 ? 6.811 4.575 4.274 1.00 93.88 81 ALA A O 1
ATOM 624 N N . LEU A 1 82 ? 7.411 4.763 6.434 1.00 96.06 82 LEU A N 1
ATOM 625 C CA . LEU A 1 82 ? 8.579 5.614 6.196 1.00 96.06 82 LEU A CA 1
ATOM 62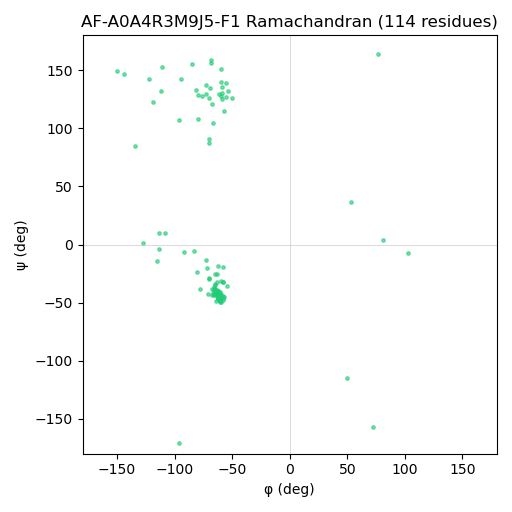6 C C . LEU A 1 82 ? 9.631 4.910 5.337 1.00 96.06 82 LEU A C 1
ATOM 628 O O . LEU A 1 82 ? 10.116 5.501 4.379 1.00 96.06 82 LEU A O 1
ATOM 632 N N . GLY A 1 83 ? 9.942 3.645 5.632 1.00 94.88 83 GLY A N 1
ATOM 633 C CA . GLY A 1 83 ? 10.885 2.853 4.843 1.00 94.88 83 GLY A CA 1
ATOM 634 C C . GLY A 1 83 ? 10.444 2.686 3.387 1.00 94.88 83 GLY A C 1
ATOM 635 O O . GLY A 1 83 ? 11.241 2.907 2.484 1.00 94.88 83 GLY A O 1
ATOM 636 N N . ASN A 1 84 ? 9.165 2.379 3.144 1.00 91.44 84 ASN A N 1
ATOM 637 C CA . ASN A 1 84 ? 8.626 2.282 1.779 1.00 91.44 84 ASN A CA 1
ATOM 638 C C . ASN A 1 84 ? 8.644 3.641 1.058 1.00 91.44 84 ASN A C 1
ATOM 640 O O . ASN A 1 84 ? 8.963 3.704 -0.128 1.00 91.44 84 ASN A O 1
ATOM 644 N N . GLY A 1 85 ? 8.344 4.732 1.770 1.00 89.62 85 GLY A N 1
ATOM 645 C CA . GLY A 1 85 ? 8.413 6.087 1.222 1.00 89.62 85 GLY A CA 1
ATOM 646 C C . GLY A 1 85 ? 9.835 6.486 0.825 1.00 89.62 85 GLY A C 1
ATOM 647 O O . GLY A 1 85 ? 10.052 6.918 -0.301 1.00 89.62 85 GLY A O 1
ATOM 648 N N . LEU A 1 86 ? 10.812 6.278 1.712 1.00 92.06 86 LEU A N 1
ATOM 649 C CA . LEU A 1 86 ? 12.233 6.530 1.443 1.00 92.06 86 LEU A CA 1
ATOM 650 C C . LEU A 1 86 ? 12.760 5.674 0.287 1.00 92.06 86 LEU A C 1
ATOM 652 O O . LEU A 1 86 ? 13.479 6.194 -0.557 1.00 92.06 86 LEU A O 1
ATOM 656 N N . SER A 1 87 ? 12.365 4.399 0.219 1.00 87.56 87 SER A N 1
ATOM 657 C CA . SER A 1 87 ? 12.692 3.518 -0.910 1.00 87.56 87 SER A CA 1
ATOM 658 C C . SER A 1 87 ? 12.173 4.096 -2.222 1.00 87.56 87 SER A C 1
ATOM 660 O O . SER A 1 87 ? 12.928 4.221 -3.173 1.00 87.56 87 SER A O 1
ATOM 662 N N . THR A 1 88 ? 10.912 4.538 -2.247 1.00 86.62 88 THR A N 1
ATOM 663 C CA . THR A 1 88 ? 10.294 5.128 -3.445 1.00 86.62 88 THR A CA 1
ATOM 664 C C . THR A 1 88 ? 11.008 6.414 -3.874 1.00 86.62 88 THR A C 1
ATOM 666 O O . THR A 1 88 ? 11.237 6.623 -5.061 1.00 86.62 88 THR A O 1
ATOM 669 N N . LEU A 1 89 ? 11.406 7.261 -2.917 1.00 88.75 89 LEU A N 1
ATOM 670 C CA . LEU A 1 89 ? 12.203 8.460 -3.196 1.00 88.75 89 LEU A CA 1
ATOM 671 C C . LEU A 1 89 ? 13.600 8.113 -3.726 1.00 88.75 89 LEU A C 1
ATOM 673 O O . LEU A 1 89 ? 14.107 8.808 -4.595 1.00 88.75 89 LEU A O 1
ATOM 677 N N . ALA A 1 90 ? 14.231 7.048 -3.234 1.00 87.50 90 ALA A N 1
ATOM 678 C CA . ALA A 1 90 ? 15.516 6.597 -3.762 1.00 87.50 90 ALA A CA 1
ATOM 679 C C . ALA A 1 90 ? 15.392 6.000 -5.177 1.00 87.50 90 ALA A C 1
ATOM 681 O O . ALA A 1 90 ? 16.330 6.077 -5.969 1.00 87.50 90 ALA A O 1
ATOM 682 N N . GLU A 1 91 ? 14.240 5.413 -5.498 1.00 85.75 91 GLU A N 1
ATOM 683 C CA . GLU A 1 91 ? 13.969 4.786 -6.791 1.00 85.75 91 GLU A CA 1
ATOM 684 C C . GLU A 1 91 ? 13.645 5.811 -7.891 1.00 85.75 91 GLU A C 1
ATOM 686 O O . GLU A 1 91 ? 14.057 5.629 -9.033 1.00 85.75 91 GLU A O 1
ATOM 691 N N . CYS A 1 92 ? 12.904 6.875 -7.557 1.00 84.56 92 CYS A N 1
ATOM 692 C CA . CYS A 1 92 ? 12.280 7.779 -8.539 1.00 84.56 92 CYS A CA 1
ATOM 693 C C . CYS A 1 92 ? 12.599 9.263 -8.312 1.00 84.56 92 CYS A C 1
ATOM 695 O O . CYS A 1 92 ? 12.059 10.124 -9.011 1.00 84.56 92 CYS A O 1
ATOM 697 N N . GLU A 1 93 ? 13.405 9.572 -7.294 1.00 81.38 93 GLU A N 1
ATOM 698 C CA . GLU A 1 93 ? 13.634 10.925 -6.788 1.00 81.38 93 GLU A CA 1
ATOM 699 C C . GLU A 1 93 ? 12.305 11.659 -6.525 1.00 81.38 93 GLU A C 1
ATOM 701 O O . GLU A 1 9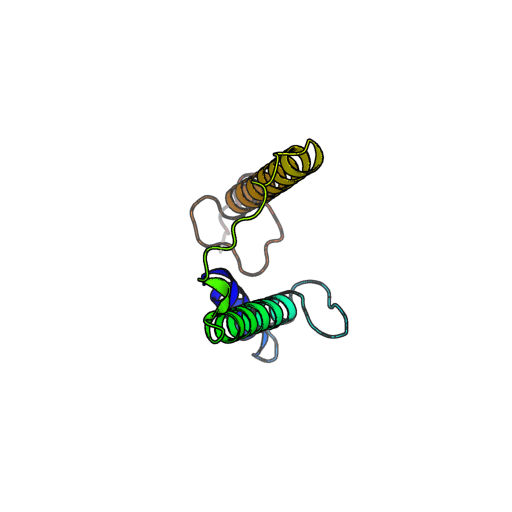3 ? 11.530 11.262 -5.654 1.00 81.38 93 GLU A O 1
ATOM 706 N N . LEU A 1 94 ? 12.019 12.729 -7.274 1.00 80.69 94 LEU A N 1
ATOM 707 C CA . LEU A 1 94 ? 10.759 13.485 -7.224 1.00 80.69 94 LEU A CA 1
ATOM 708 C C . LEU A 1 94 ? 9.941 13.354 -8.526 1.00 80.69 94 LEU A C 1
ATOM 710 O O . LEU A 1 94 ? 8.977 14.096 -8.726 1.00 80.69 94 LEU A O 1
ATOM 714 N N . GLY A 1 95 ? 10.339 12.449 -9.425 1.00 80.81 95 GLY A N 1
ATOM 715 C CA . GLY A 1 95 ? 9.720 12.214 -10.729 1.00 80.81 95 GLY A CA 1
ATOM 716 C C . GLY A 1 95 ? 8.708 11.063 -10.746 1.00 80.81 95 GLY A C 1
ATOM 717 O O . GLY A 1 95 ? 8.321 10.514 -9.713 1.00 80.81 95 GLY A O 1
ATOM 718 N N . LEU A 1 96 ? 8.260 10.684 -11.950 1.00 78.88 96 LEU A N 1
ATOM 719 C CA . LEU A 1 96 ? 7.481 9.457 -12.127 1.00 78.88 96 LEU A CA 1
ATOM 720 C C . LEU A 1 96 ? 8.408 8.244 -12.066 1.00 78.88 96 LEU A C 1
ATOM 722 O O . LEU A 1 96 ? 9.375 8.160 -12.820 1.00 78.88 96 LEU A O 1
ATOM 726 N N . CYS A 1 97 ? 8.054 7.284 -11.216 1.00 82.31 97 CYS A N 1
ATOM 727 C CA . CYS A 1 97 ? 8.745 6.006 -11.157 1.00 82.31 97 CYS A CA 1
ATOM 728 C C . CYS A 1 97 ? 8.688 5.259 -12.494 1.00 82.31 97 CYS A C 1
ATOM 730 O O . CYS A 1 97 ? 7.618 5.231 -13.117 1.00 82.31 97 CYS A O 1
ATOM 732 N N . PRO A 1 98 ? 9.792 4.609 -12.910 1.00 80.75 98 PRO A N 1
ATOM 733 C CA . PRO A 1 98 ? 9.753 3.673 -14.023 1.00 80.75 98 PRO A CA 1
ATOM 734 C C . PRO A 1 98 ? 8.779 2.531 -13.713 1.00 80.75 98 PRO A C 1
ATOM 736 O O . PRO A 1 98 ? 8.570 2.167 -12.555 1.00 80.75 98 PRO A O 1
ATOM 739 N N . ASP A 1 99 ? 8.188 1.953 -14.757 1.00 76.75 99 ASP A N 1
ATOM 740 C CA . ASP A 1 99 ? 7.175 0.905 -14.593 1.00 76.75 99 ASP A CA 1
ATOM 741 C C . ASP A 1 99 ? 7.732 -0.368 -13.956 1.00 76.75 99 ASP A C 1
ATOM 743 O O . ASP A 1 99 ? 7.027 -0.999 -13.169 1.00 76.75 99 ASP A O 1
ATOM 747 N N . ASN A 1 100 ? 8.998 -0.678 -14.262 1.00 80.81 100 ASN A N 1
ATOM 748 C CA . ASN A 1 100 ? 9.735 -1.854 -13.810 1.00 80.81 100 ASN A CA 1
ATOM 749 C C . ASN A 1 100 ? 11.139 -1.425 -13.330 1.00 80.81 100 ASN A C 1
ATOM 751 O O . ASN A 1 100 ? 12.078 -1.449 -14.129 1.00 80.81 100 ASN A O 1
ATOM 755 N N . PRO A 1 101 ? 11.305 -0.978 -12.071 1.00 77.44 101 PRO A N 1
ATOM 756 C CA . PRO A 1 101 ? 12.611 -0.577 -11.555 1.00 77.44 101 PRO A CA 1
ATOM 757 C C . PRO A 1 101 ? 13.538 -1.788 -11.399 1.00 77.44 101 PRO A C 1
ATOM 759 O O . PRO A 1 101 ? 13.133 -2.832 -10.879 1.00 77.44 101 PRO A O 1
ATOM 762 N N . THR A 1 102 ? 14.786 -1.635 -11.841 1.00 80.44 102 THR A N 1
ATOM 763 C CA . THR A 1 102 ? 15.882 -2.596 -11.625 1.00 80.44 102 THR A CA 1
ATOM 764 C C . THR A 1 102 ? 16.999 -2.022 -10.756 1.00 80.44 102 THR A C 1
ATOM 766 O O . THR A 1 102 ? 17.840 -2.778 -10.277 1.00 80.44 102 THR A O 1
ATOM 769 N N . GLU A 1 103 ? 17.015 -0.701 -10.556 1.00 82.00 103 GLU A N 1
ATOM 770 C CA . GLU A 1 103 ? 18.063 0.038 -9.853 1.00 82.00 103 GLU A CA 1
ATOM 771 C C . GLU A 1 103 ? 17.484 1.284 -9.164 1.00 82.00 103 GLU A C 1
ATOM 773 O O . GLU A 1 103 ? 16.566 1.921 -9.687 1.00 82.00 103 GLU A O 1
ATOM 778 N N . TYR A 1 104 ? 18.087 1.673 -8.035 1.00 81.75 104 TYR A N 1
ATOM 779 C CA . TYR A 1 104 ? 17.778 2.920 -7.337 1.00 81.75 104 TYR A CA 1
ATOM 780 C C . TYR A 1 104 ? 18.474 4.089 -8.029 1.00 81.75 104 TYR A C 1
ATOM 782 O O . TYR A 1 104 ? 19.691 4.242 -7.905 1.00 81.75 104 TYR A O 1
ATOM 790 N N . GLN A 1 105 ? 17.713 4.936 -8.721 1.00 82.00 105 GLN A N 1
ATOM 791 C CA . GLN A 1 105 ? 18.264 6.038 -9.517 1.00 82.00 105 GLN A CA 1
ATOM 792 C C . GLN A 1 105 ? 19.119 7.008 -8.690 1.00 82.00 105 GLN A C 1
ATOM 794 O O . GLN A 1 105 ? 20.135 7.486 -9.184 1.00 82.00 105 GLN A O 1
ATOM 799 N N . LEU A 1 106 ? 18.788 7.216 -7.410 1.00 81.62 106 LEU A N 1
ATOM 800 C CA . LEU A 1 106 ? 19.565 8.064 -6.498 1.00 81.62 106 LEU A CA 1
ATOM 801 C C . LEU A 1 106 ? 20.993 7.540 -6.239 1.00 81.62 106 LEU A C 1
ATOM 803 O O . LEU A 1 106 ? 21.885 8.307 -5.878 1.00 81.62 106 LEU A O 1
ATOM 807 N N . PHE A 1 107 ? 21.208 6.231 -6.389 1.00 81.19 107 PHE A N 1
ATOM 808 C CA . PHE A 1 107 ? 22.492 5.566 -6.142 1.00 81.19 107 PHE A CA 1
ATOM 809 C C . PHE A 1 107 ? 23.131 4.999 -7.417 1.00 81.19 107 PHE A C 1
ATOM 811 O O . PHE A 1 107 ? 24.247 4.478 -7.355 1.00 81.19 107 PHE A O 1
ATOM 818 N N . ALA A 1 108 ? 22.446 5.088 -8.559 1.00 74.31 108 ALA A N 1
ATOM 819 C CA . ALA A 1 108 ? 22.954 4.618 -9.836 1.00 74.31 108 ALA A CA 1
ATOM 820 C C . ALA A 1 108 ? 24.064 5.560 -10.349 1.00 74.31 108 ALA A C 1
ATOM 822 O O . ALA A 1 108 ? 23.924 6.785 -10.280 1.00 74.31 108 ALA A O 1
ATOM 823 N N . PRO A 1 109 ? 25.180 5.030 -10.884 1.00 62.97 109 PRO A N 1
ATOM 824 C CA . PRO A 1 109 ? 26.155 5.845 -11.597 1.00 62.97 109 PRO A CA 1
ATOM 825 C C . PRO A 1 109 ? 25.479 6.540 -12.785 1.00 62.97 109 PRO A C 1
ATOM 827 O O . PRO A 1 109 ? 24.726 5.906 -13.521 1.00 62.97 109 PRO A O 1
ATOM 830 N N . THR A 1 110 ? 25.753 7.832 -12.996 1.00 63.38 110 THR A N 1
ATOM 831 C CA . THR A 1 110 ? 25.245 8.575 -14.161 1.00 63.38 110 THR A CA 1
ATOM 832 C C . THR A 1 110 ? 25.534 7.786 -15.446 1.00 63.38 110 THR A C 1
ATOM 834 O O . THR A 1 110 ? 26.700 7.441 -15.670 1.00 63.38 110 THR A O 1
ATOM 837 N N . PRO A 1 111 ? 24.534 7.498 -16.304 1.00 59.88 111 PRO A N 1
ATOM 838 C CA . PRO A 1 111 ? 24.802 6.856 -17.581 1.00 59.88 111 PRO A CA 1
ATOM 839 C C . PRO A 1 111 ? 25.746 7.753 -18.385 1.00 59.88 111 PRO A C 1
ATOM 841 O O . PRO A 1 111 ? 25.480 8.946 -18.547 1.00 59.88 111 PRO A O 1
ATOM 844 N N . ALA A 1 112 ? 26.857 7.199 -18.878 1.00 56.72 112 ALA A N 1
ATOM 845 C CA . ALA A 1 112 ? 27.661 7.888 -19.881 1.00 56.72 112 ALA A CA 1
ATOM 846 C C . ALA A 1 112 ? 26.750 8.240 -21.075 1.00 56.72 112 ALA A C 1
ATOM 848 O O . ALA A 1 112 ? 25.899 7.418 -21.431 1.00 56.72 112 ALA A O 1
ATOM 849 N N . PRO A 1 113 ? 26.877 9.438 -21.678 1.00 52.91 113 PRO A N 1
ATOM 850 C CA . PRO A 1 113 ? 26.049 9.813 -22.817 1.00 52.91 113 PRO A CA 1
ATOM 851 C C . PRO A 1 113 ? 26.204 8.758 -23.914 1.00 52.91 113 PRO A C 1
ATOM 853 O O . PRO A 1 113 ? 27.326 8.418 -24.292 1.00 52.91 113 PRO A O 1
ATOM 856 N N . ALA A 1 114 ? 25.077 8.221 -24.385 1.00 54.28 114 ALA A N 1
ATOM 857 C CA . ALA A 1 114 ? 25.051 7.321 -25.526 1.00 54.28 114 ALA A CA 1
ATOM 858 C C . ALA A 1 114 ? 25.682 8.043 -26.726 1.00 54.28 114 ALA A C 1
ATOM 860 O O . ALA A 1 114 ? 25.170 9.071 -27.166 1.00 54.28 114 ALA A O 1
ATOM 861 N N . SER A 1 115 ? 26.823 7.545 -27.203 1.00 46.12 115 SER A N 1
ATOM 862 C CA . SER A 1 115 ? 27.310 7.858 -28.543 1.00 46.12 115 SER A CA 1
ATOM 863 C C . SER A 1 115 ? 26.436 7.109 -29.545 1.00 46.12 115 SER A C 1
ATOM 865 O O . SER A 1 115 ? 26.234 5.907 -29.361 1.00 46.12 115 SER A O 1
ATOM 867 N N . ASP A 1 116 ? 25.938 7.854 -30.530 1.00 44.66 116 ASP A N 1
ATOM 868 C CA . ASP A 1 116 ? 25.072 7.440 -31.645 1.00 44.66 116 ASP A CA 1
ATOM 869 C C . ASP A 1 116 ? 25.353 6.048 -32.244 1.00 44.66 116 ASP A C 1
ATOM 871 O O . ASP A 1 116 ? 26.544 5.684 -32.413 1.00 44.66 116 ASP A O 1
#